Protein AF-A0A418HNY9-F1 (afdb_monomer)

Organism: Staphylococcus gallinarum (NCBI:txid1293)

Mean predicted aligned error: 8.37 Å

Radius of gyration: 15.19 Å; Cα contacts (8 Å, |Δi|>4): 134; chains: 1; bounding box: 22×21×60 Å

pLDDT: mean 84.03, std 16.18, range [44.41, 97.5]

Solvent-accessible surface area (backbone atoms only — not comparable to full-atom values): 4608 Å² total; per-residue (Å²): 100,52,51,89,76,60,52,70,71,38,42,30,38,38,24,51,78,92,49,95,61,71,45,64,31,33,29,70,42,77,45,79,43,92,88,44,102,60,48,33,29,37,28,35,46,87,95,41,82,46,77,48,40,69,74,36,50,41,45,75,64,64,101,77,79,90,78,84,80,80,77,85,81,130

Foldseek 3Di:
DFLVVDDAQWWKWKDQPPDPDIFIWGFHDWDPPVVDPWTWTFIDGPPDTDIDTRNIDMDTDDPPDPPDPPPDDD

Nearest PDB structures (foldseek):
  6if4-assembly1_A  TM=7.414E-01  e=8.453E-02  Trypanosoma brucei brucei TREU927
  7qfz-assembly4_H  TM=5.505E-01  e=1.048E+00  Escherichia fergusonii ATCC 35469
  7qfz-assembly1_A  TM=5.729E-01  e=1.565E+00  Escherichia fergusonii ATCC 35469
  7qfz-assembly4_G  TM=5.591E-01  e=1.478E+00  Escherichia fergusonii ATCC 35469
  8gk8-assembly1_D  TM=5.256E-01  e=1.245E+00  Staphylococcus aureus

Secondary structure (DSSP, 8-state):
--GGG--TT-EEEEEETT-S--EEEEEEEEE--TTSSS-EEEEEETTEEEEEETTEEEEE--S-----------

Sequence (74 aa):
MKVHELNKDDEIWFRASEHNISYPAVVVDLIDDFESDYPKAEVHVGTHKVYIDDTYQIVKLDERSESDGQRSTI

Structure (mmCIF, N/CA/C/O backbone):
data_AF-A0A418HNY9-F1
#
_entry.id   AF-A0A418HNY9-F1
#
loop_
_atom_site.group_PDB
_atom_site.id
_atom_site.type_symbol
_atom_site.label_atom_id
_atom_site.label_alt_id
_atom_site.label_comp_id
_atom_site.label_asym_id
_atom_site.label_entity_id
_atom_site.label_seq_id
_atom_site.pdbx_PDB_ins_code
_atom_site.Cartn_x
_atom_site.Cartn_y
_atom_site.Cartn_z
_atom_site.occupancy
_atom_site.B_iso_or_equiv
_atom_site.auth_seq_id
_atom_site.auth_comp_id
_atom_site.auth_asym_id
_atom_site.auth_atom_id
_atom_site.pdbx_PDB_model_num
ATOM 1 N N . MET A 1 1 ? 4.532 -6.253 5.504 1.00 89.44 1 MET A N 1
ATOM 2 C CA . MET A 1 1 ? 4.129 -7.191 4.435 1.00 89.44 1 MET A CA 1
ATOM 3 C C . MET A 1 1 ? 4.581 -6.665 3.085 1.00 89.44 1 MET A C 1
ATOM 5 O O . MET A 1 1 ? 5.025 -5.520 3.019 1.00 89.44 1 MET A O 1
ATOM 9 N N . LYS A 1 2 ? 4.500 -7.501 2.057 1.00 90.81 2 LYS A N 1
ATOM 10 C CA . LYS A 1 2 ? 4.810 -7.199 0.662 1.00 90.81 2 LYS A CA 1
ATOM 11 C C . LYS A 1 2 ? 3.533 -7.138 -0.171 1.00 90.81 2 LYS A C 1
ATOM 13 O O . LYS A 1 2 ? 2.514 -7.705 0.212 1.00 90.81 2 LYS A O 1
ATOM 18 N N . VAL A 1 3 ? 3.587 -6.446 -1.304 1.00 91.69 3 VAL A N 1
ATOM 19 C CA . VAL A 1 3 ? 2.440 -6.233 -2.193 1.00 91.69 3 VAL A CA 1
ATOM 20 C C . VAL A 1 3 ? 1.884 -7.549 -2.732 1.00 91.69 3 VAL A C 1
ATOM 22 O O . VAL A 1 3 ? 0.672 -7.716 -2.766 1.00 91.69 3 VAL A O 1
ATOM 25 N N . HIS A 1 4 ? 2.740 -8.520 -3.055 1.00 89.56 4 HIS A N 1
ATOM 26 C CA . HIS A 1 4 ? 2.311 -9.843 -3.530 1.00 89.56 4 HIS A CA 1
ATOM 27 C C . HIS A 1 4 ? 1.589 -10.693 -2.466 1.00 89.56 4 HIS A C 1
ATOM 29 O O . HIS A 1 4 ? 1.058 -11.753 -2.784 1.00 89.56 4 HIS A O 1
ATOM 35 N N . GLU A 1 5 ? 1.597 -10.270 -1.198 1.00 91.25 5 GLU A N 1
ATOM 36 C CA . GLU A 1 5 ? 0.863 -10.929 -0.108 1.00 91.25 5 GLU A CA 1
ATOM 37 C C . GLU A 1 5 ? -0.543 -10.335 0.091 1.00 91.25 5 GLU A C 1
ATOM 39 O O . GLU A 1 5 ? -1.329 -10.860 0.883 1.00 91.25 5 GLU A O 1
ATOM 44 N N . LEU A 1 6 ? -0.853 -9.221 -0.580 1.00 92.62 6 LEU A N 1
ATOM 45 C CA . LEU A 1 6 ? -2.150 -8.559 -0.498 1.00 92.62 6 LEU A CA 1
ATOM 46 C C . LEU A 1 6 ? -3.186 -9.274 -1.358 1.00 92.62 6 LEU A C 1
ATOM 48 O O . LEU A 1 6 ? -2.862 -9.925 -2.347 1.00 92.62 6 LEU A O 1
ATOM 52 N N . ASN A 1 7 ? -4.450 -9.101 -0.990 1.00 93.69 7 ASN A N 1
ATOM 53 C CA . ASN A 1 7 ? -5.592 -9.475 -1.809 1.00 93.69 7 ASN A CA 1
ATOM 54 C C . ASN A 1 7 ? -6.455 -8.250 -2.088 1.00 93.69 7 ASN A C 1
ATOM 56 O O . ASN A 1 7 ? -6.437 -7.266 -1.348 1.00 93.69 7 ASN A O 1
ATOM 60 N N . LYS A 1 8 ? -7.241 -8.330 -3.159 1.00 94.56 8 LYS A N 1
ATOM 61 C CA . LYS A 1 8 ? -8.304 -7.361 -3.406 1.00 94.56 8 LYS A CA 1
ATOM 62 C C . LYS A 1 8 ? -9.248 -7.290 -2.200 1.00 94.56 8 LYS A C 1
ATOM 64 O O . LYS A 1 8 ? -9.534 -8.313 -1.586 1.00 94.56 8 LYS A O 1
ATOM 69 N N . ASP A 1 9 ? -9.716 -6.080 -1.911 1.00 95.06 9 ASP A N 1
ATOM 70 C CA . ASP A 1 9 ? -10.573 -5.718 -0.781 1.00 95.06 9 ASP A CA 1
ATOM 71 C C . ASP A 1 9 ? -9.892 -5.802 0.602 1.00 95.06 9 ASP A C 1
ATOM 73 O O . ASP A 1 9 ? -10.544 -5.552 1.615 1.00 95.06 9 ASP A O 1
ATOM 77 N N . ASP A 1 10 ? -8.578 -6.066 0.672 1.00 95.12 10 ASP A N 1
ATOM 78 C CA . ASP A 1 10 ? -7.834 -5.970 1.930 1.00 95.12 10 ASP A CA 1
ATOM 79 C C . ASP A 1 10 ? -7.799 -4.5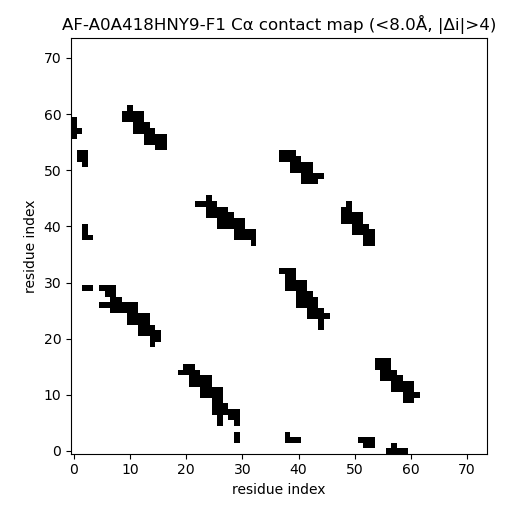21 2.436 1.00 95.12 10 ASP A C 1
ATOM 81 O O . ASP A 1 10 ? -7.396 -3.596 1.721 1.00 95.12 10 ASP A O 1
ATOM 85 N N . GLU A 1 11 ? -8.160 -4.332 3.705 1.00 96.31 11 GLU A N 1
ATOM 86 C CA . GLU A 1 11 ? -7.942 -3.079 4.419 1.00 96.31 11 GLU A CA 1
ATOM 87 C C . GLU A 1 11 ? -6.508 -3.017 4.947 1.00 96.31 11 GLU A C 1
ATOM 89 O O . GLU A 1 11 ? -6.023 -3.920 5.637 1.00 96.31 11 GLU A O 1
ATOM 94 N N . ILE A 1 12 ? -5.809 -1.931 4.633 1.00 96.06 12 ILE A N 1
ATOM 95 C CA . ILE A 1 12 ? -4.405 -1.747 4.984 1.00 96.06 12 ILE A CA 1
ATOM 96 C C . ILE A 1 12 ? -4.146 -0.356 5.556 1.00 96.06 12 ILE A C 1
ATOM 98 O O . ILE A 1 12 ? -4.856 0.611 5.284 1.00 96.06 12 ILE A O 1
ATOM 102 N N . TRP A 1 13 ? -3.048 -0.240 6.292 1.00 96.25 13 TRP A N 1
ATOM 103 C CA . TRP A 1 13 ? -2.342 1.017 6.491 1.00 96.25 13 TRP A CA 1
ATOM 104 C C . TRP A 1 13 ? -1.015 0.954 5.761 1.00 96.25 13 TRP A C 1
ATOM 106 O O . TRP A 1 13 ? -0.277 -0.028 5.880 1.00 96.25 13 TRP A O 1
ATOM 116 N N . PHE A 1 14 ? -0.681 2.025 5.049 1.00 95.38 14 PHE A N 1
ATOM 117 C CA . PHE A 1 14 ? 0.617 2.141 4.402 1.00 95.38 14 PHE A CA 1
ATOM 118 C C . PHE A 1 14 ? 1.274 3.493 4.676 1.00 95.38 14 PHE A C 1
ATOM 120 O O . PHE A 1 14 ? 0.600 4.502 4.893 1.00 95.38 14 PHE A O 1
ATOM 127 N N . ARG A 1 15 ? 2.609 3.525 4.665 1.00 95.56 15 ARG A N 1
ATOM 128 C CA . ARG A 1 15 ? 3.394 4.766 4.737 1.00 95.56 15 ARG A CA 1
ATOM 129 C C . ARG A 1 15 ? 4.640 4.687 3.874 1.00 95.56 15 ARG A C 1
ATOM 131 O O . ARG A 1 15 ? 5.264 3.630 3.774 1.00 95.56 15 ARG A O 1
ATOM 138 N N . ALA A 1 16 ? 5.024 5.815 3.283 1.00 92.56 16 ALA A N 1
ATOM 139 C CA . ALA A 1 16 ? 6.332 5.930 2.649 1.00 92.56 16 ALA A CA 1
ATOM 140 C C . ALA A 1 16 ? 7.422 5.844 3.728 1.00 92.56 16 ALA A C 1
ATOM 142 O O . ALA A 1 16 ? 7.252 6.381 4.824 1.00 92.56 16 ALA A O 1
ATOM 143 N N . SER A 1 17 ? 8.539 5.182 3.425 1.00 85.12 17 SER A N 1
ATOM 144 C CA . SER A 1 17 ? 9.613 4.939 4.402 1.00 85.12 17 SER A CA 1
ATOM 145 C C . SER A 1 17 ? 10.208 6.229 4.989 1.00 85.12 17 SER A C 1
ATOM 147 O O . SER A 1 17 ? 10.614 6.246 6.149 1.00 85.12 17 SER A O 1
ATOM 149 N N . GLU A 1 18 ? 10.195 7.323 4.224 1.00 88.69 18 GLU A N 1
ATOM 150 C CA . GLU A 1 18 ? 10.691 8.641 4.644 1.00 88.69 18 GLU A CA 1
ATOM 151 C C . GLU A 1 18 ? 9.630 9.493 5.367 1.00 88.69 18 GLU A C 1
ATOM 153 O O . GLU A 1 18 ? 9.918 10.598 5.824 1.00 88.69 18 GLU A O 1
ATOM 158 N N . HIS A 1 19 ? 8.386 9.011 5.460 1.00 89.75 19 HIS A N 1
ATOM 159 C CA . HIS A 1 19 ? 7.258 9.761 6.005 1.00 89.75 19 HIS A CA 1
ATOM 160 C C . HIS A 1 19 ? 6.816 9.205 7.369 1.00 89.75 19 HIS A C 1
ATOM 162 O O . HIS A 1 19 ? 6.809 7.997 7.623 1.00 89.75 19 HIS A O 1
ATOM 168 N N . ASN A 1 20 ? 6.368 10.113 8.240 1.00 90.69 20 ASN A N 1
ATOM 169 C CA . ASN A 1 20 ? 5.836 9.789 9.572 1.00 90.69 20 ASN A CA 1
ATOM 170 C C . ASN A 1 20 ? 4.306 9.647 9.604 1.00 90.69 20 ASN A C 1
ATOM 172 O O . ASN A 1 20 ? 3.731 9.462 10.673 1.00 90.69 20 ASN A O 1
ATOM 176 N N . ILE A 1 21 ? 3.644 9.771 8.453 1.00 92.69 21 ILE A N 1
ATOM 177 C CA . ILE A 1 21 ? 2.189 9.689 8.336 1.00 92.69 21 ILE A CA 1
ATOM 178 C C . ILE A 1 21 ? 1.843 8.395 7.610 1.00 92.69 21 ILE A C 1
ATOM 180 O O . ILE A 1 21 ? 2.366 8.134 6.525 1.00 92.69 21 ILE A O 1
ATOM 184 N N . SER A 1 22 ? 0.954 7.618 8.219 1.00 94.25 22 SER A N 1
ATOM 185 C CA . SER A 1 22 ? 0.348 6.440 7.609 1.00 94.25 22 SER A CA 1
ATOM 186 C C . SER A 1 22 ? -1.047 6.780 7.100 1.00 94.25 22 SER A C 1
ATOM 188 O O . SER A 1 22 ? -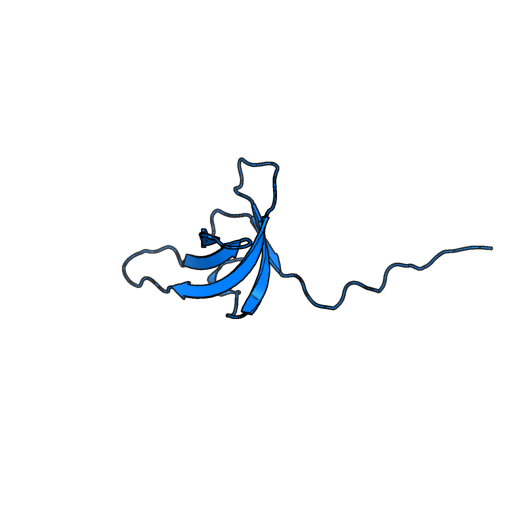1.767 7.562 7.723 1.00 94.25 22 SER A O 1
ATOM 190 N N . TYR A 1 23 ? -1.428 6.172 5.983 1.00 95.25 23 TYR A N 1
ATOM 191 C CA . TYR A 1 23 ? -2.717 6.376 5.338 1.00 95.25 23 TYR A CA 1
ATOM 192 C C . TYR A 1 23 ? -3.511 5.067 5.350 1.00 95.25 23 TYR A C 1
ATOM 194 O O . TYR A 1 23 ? -2.952 4.032 4.974 1.00 95.25 23 TYR A O 1
ATOM 202 N N . PRO A 1 24 ? -4.788 5.093 5.769 1.00 96.38 24 PRO A N 1
ATOM 203 C CA . PRO A 1 24 ? -5.672 3.950 5.609 1.00 96.38 24 PRO A CA 1
ATOM 204 C C . PRO A 1 24 ? -6.053 3.803 4.134 1.00 96.38 24 PRO A C 1
ATOM 206 O O . PRO A 1 24 ? -6.297 4.804 3.448 1.00 96.38 24 PRO A O 1
ATOM 209 N N . ALA A 1 25 ? -6.111 2.566 3.651 1.00 97.00 25 ALA A N 1
ATOM 210 C CA . ALA A 1 25 ? -6.499 2.275 2.284 1.00 97.00 25 ALA A CA 1
ATOM 211 C C . ALA A 1 25 ? -7.180 0.918 2.125 1.00 97.00 25 ALA A C 1
ATOM 213 O O . ALA A 1 25 ? -7.036 0.040 2.970 1.00 97.00 25 ALA A O 1
ATOM 214 N N . VAL A 1 26 ? -7.878 0.757 1.002 1.00 97.12 26 VAL A N 1
ATOM 215 C CA . VAL A 1 26 ? -8.451 -0.523 0.564 1.00 97.12 26 VAL A CA 1
ATOM 216 C C . VAL A 1 26 ? -7.809 -0.925 -0.755 1.00 97.12 26 VAL A C 1
ATOM 218 O O . VAL A 1 26 ? -7.726 -0.100 -1.669 1.00 97.12 26 VAL A O 1
ATOM 221 N N . VAL A 1 27 ? -7.352 -2.171 -0.863 1.00 96.00 27 VAL A N 1
ATOM 222 C CA . VAL A 1 27 ? -6.762 -2.702 -2.098 1.00 96.00 27 VAL A CA 1
ATOM 223 C C . VAL A 1 27 ? -7.846 -2.884 -3.156 1.00 96.00 27 VAL A C 1
ATOM 225 O O . VAL A 1 27 ? -8.827 -3.592 -2.946 1.00 96.00 27 VAL A O 1
ATOM 228 N N . VAL A 1 28 ? -7.668 -2.249 -4.311 1.00 96.25 28 VAL A N 1
ATOM 229 C CA . VAL A 1 28 ? -8.618 -2.303 -5.432 1.00 96.25 28 VAL A CA 1
ATOM 230 C C . VAL A 1 28 ? -8.181 -3.330 -6.466 1.00 96.25 28 VAL A C 1
ATOM 232 O O . VAL A 1 28 ? -9.024 -4.064 -6.991 1.00 96.25 28 VAL A O 1
ATOM 235 N N . ASP A 1 29 ? -6.881 -3.367 -6.758 1.00 94.12 29 ASP A N 1
ATOM 236 C CA . ASP A 1 29 ? -6.308 -4.261 -7.756 1.00 94.12 29 ASP A CA 1
ATOM 237 C C . ASP A 1 29 ? -4.833 -4.571 -7.473 1.00 94.12 29 ASP A C 1
ATOM 239 O O . ASP A 1 29 ? -4.131 -3.788 -6.823 1.00 94.12 29 ASP A O 1
ATOM 243 N N . LEU A 1 30 ? -4.372 -5.709 -7.989 1.00 91.19 30 LEU A N 1
ATOM 244 C CA . LEU A 1 30 ? -2.980 -6.147 -7.936 1.00 91.19 30 LEU A CA 1
ATOM 245 C C . LEU A 1 30 ? -2.444 -6.189 -9.361 1.00 91.19 30 LEU A C 1
ATOM 247 O O . LEU A 1 30 ? -2.946 -6.918 -10.214 1.00 91.19 30 LEU A O 1
ATOM 251 N N . ILE A 1 31 ? -1.426 -5.379 -9.615 1.00 86.62 31 ILE A N 1
ATOM 252 C CA . ILE A 1 31 ? -0.811 -5.231 -10.923 1.00 86.62 31 ILE A CA 1
ATOM 253 C C . ILE A 1 31 ? 0.511 -5.988 -10.896 1.00 86.62 31 ILE A C 1
ATOM 255 O O . ILE A 1 31 ? 1.537 -5.476 -10.435 1.00 86.62 31 ILE A O 1
ATOM 259 N N . ASP A 1 32 ? 0.465 -7.205 -11.429 1.00 71.19 32 ASP A N 1
ATOM 260 C CA . ASP A 1 32 ? 1.651 -7.954 -11.830 1.00 71.19 32 ASP A CA 1
ATOM 261 C C . ASP A 1 32 ? 2.115 -7.416 -13.184 1.00 71.19 32 ASP A C 1
ATOM 263 O O . ASP A 1 32 ? 1.716 -7.874 -14.258 1.00 71.19 32 ASP A O 1
ATOM 267 N N . ASP A 1 33 ? 2.927 -6.367 -13.132 1.00 67.75 33 ASP A N 1
ATOM 268 C CA . ASP A 1 33 ? 3.580 -5.841 -14.318 1.00 67.75 33 ASP A CA 1
ATOM 269 C C . ASP A 1 33 ? 4.749 -6.769 -14.669 1.00 67.75 33 ASP A C 1
ATOM 271 O O . ASP A 1 33 ? 5.841 -6.632 -14.136 1.00 67.75 33 ASP A O 1
ATOM 275 N N . PHE A 1 34 ? 4.526 -7.750 -15.547 1.00 56.75 34 PHE A N 1
ATOM 276 C CA . PHE A 1 34 ? 5.574 -8.683 -15.989 1.00 56.75 34 PHE A CA 1
ATOM 277 C C . PHE A 1 34 ? 6.792 -7.984 -16.631 1.00 56.75 34 PHE A C 1
ATOM 279 O O . PHE A 1 34 ? 7.827 -8.628 -16.799 1.00 56.75 34 PHE A O 1
ATOM 286 N N . GLU A 1 35 ? 6.690 -6.697 -16.994 1.00 64.69 35 GLU A N 1
ATOM 287 C CA . GLU A 1 35 ? 7.816 -5.889 -17.480 1.00 64.69 35 GLU A CA 1
ATOM 288 C C . GLU A 1 35 ? 8.479 -5.029 -16.390 1.00 64.69 35 GLU A C 1
ATOM 290 O O . GLU A 1 35 ? 9.603 -4.558 -16.577 1.00 64.69 35 GLU A O 1
ATOM 295 N N . SER A 1 36 ? 7.824 -4.825 -15.244 1.00 62.50 36 SER A N 1
ATOM 296 C CA . SER A 1 36 ? 8.385 -4.109 -14.101 1.00 62.50 36 SER A CA 1
ATOM 297 C C . SER A 1 36 ? 8.696 -5.115 -12.999 1.00 62.50 36 SER A C 1
ATOM 299 O O . SER A 1 36 ? 7.791 -5.680 -12.403 1.00 62.50 36 SER A O 1
ATOM 301 N N . ASP A 1 37 ? 9.975 -5.293 -12.660 1.00 68.88 37 ASP A N 1
ATOM 302 C CA . ASP A 1 37 ? 10.443 -6.193 -11.583 1.00 68.88 37 ASP A CA 1
ATOM 303 C C . ASP A 1 37 ? 9.846 -5.902 -10.178 1.00 68.88 37 ASP A C 1
ATOM 305 O O . ASP A 1 37 ? 10.246 -6.516 -9.187 1.00 68.88 37 ASP A O 1
ATOM 309 N N . TYR A 1 38 ? 8.907 -4.958 -10.060 1.00 73.56 38 TYR A N 1
ATOM 310 C CA . TYR A 1 38 ? 8.296 -4.514 -8.817 1.00 73.56 38 TYR A CA 1
ATOM 311 C C . TYR A 1 38 ? 6.768 -4.663 -8.882 1.00 73.56 38 TYR A C 1
ATOM 313 O O . TYR A 1 38 ? 6.120 -3.897 -9.605 1.00 73.56 38 TYR A O 1
ATOM 321 N N . PRO A 1 39 ? 6.175 -5.596 -8.110 1.00 86.25 39 PRO A N 1
ATOM 322 C CA . PRO A 1 39 ? 4.725 -5.731 -8.024 1.00 86.25 39 PRO A CA 1
ATOM 323 C C . PRO A 1 39 ? 4.105 -4.453 -7.452 1.00 86.25 39 PRO A C 1
ATOM 325 O O . PRO A 1 39 ? 4.651 -3.839 -6.527 1.00 86.25 39 PRO A O 1
ATOM 328 N N . LYS A 1 40 ? 2.951 -4.053 -7.995 1.00 92.25 40 LYS A N 1
ATOM 329 C CA . LYS A 1 40 ? 2.227 -2.843 -7.578 1.00 92.25 40 LYS A CA 1
ATOM 330 C C . LYS A 1 40 ? 0.805 -3.188 -7.161 1.00 92.25 40 LYS A C 1
ATOM 332 O O . LYS A 1 40 ? 0.165 -4.039 -7.764 1.00 92.25 40 LYS A O 1
ATOM 337 N N . ALA A 1 41 ? 0.289 -2.481 -6.165 1.00 94.19 41 ALA A N 1
ATOM 338 C CA . ALA A 1 41 ? -1.124 -2.501 -5.810 1.00 94.19 41 ALA A CA 1
ATOM 339 C C . ALA A 1 41 ? -1.748 -1.140 -6.110 1.00 94.19 41 ALA A C 1
ATOM 341 O O . ALA A 1 41 ? -1.185 -0.101 -5.757 1.00 94.19 41 ALA A O 1
ATOM 342 N N . GLU A 1 42 ? -2.926 -1.141 -6.729 1.00 95.6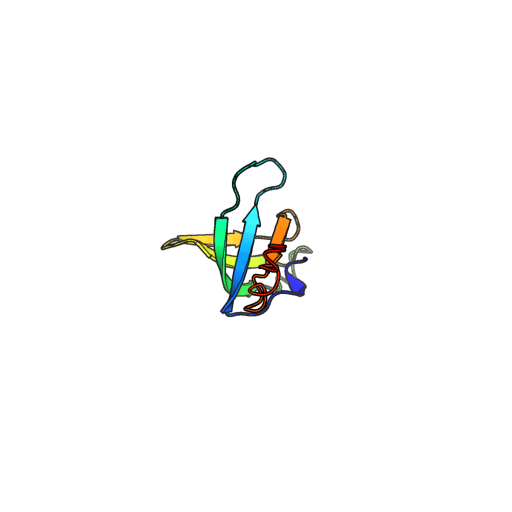9 42 GLU A N 1
ATOM 343 C CA . GLU A 1 42 ? -3.801 0.028 -6.755 1.00 95.69 42 GLU A CA 1
ATOM 344 C C . GLU A 1 42 ? -4.641 0.032 -5.477 1.00 95.69 42 GLU A C 1
ATOM 346 O O . GLU A 1 42 ? -5.309 -0.954 -5.159 1.00 95.69 42 GLU A O 1
ATOM 351 N N . VAL A 1 43 ? -4.630 1.142 -4.741 1.00 96.62 43 VAL A N 1
ATOM 352 C CA . VAL A 1 43 ? -5.361 1.277 -3.479 1.00 96.62 43 VAL A CA 1
ATOM 353 C C . VAL A 1 43 ? -6.199 2.553 -3.445 1.00 96.62 43 VAL A C 1
ATOM 355 O O . VAL A 1 43 ? -5.863 3.572 -4.056 1.00 96.62 43 VAL A O 1
ATOM 358 N N . HIS A 1 44 ? -7.303 2.505 -2.704 1.00 97.50 44 HIS A N 1
ATOM 359 C CA . HIS A 1 44 ? -8.170 3.648 -2.440 1.00 97.50 44 HIS A CA 1
ATOM 360 C C . HIS A 1 44 ? -7.843 4.305 -1.105 1.00 97.50 44 HIS A C 1
ATOM 362 O O . HIS A 1 44 ? -7.992 3.681 -0.061 1.00 97.50 44 HIS A O 1
ATOM 368 N N . VAL A 1 45 ? -7.497 5.593 -1.136 1.00 95.19 45 VAL A N 1
ATOM 369 C CA . VAL A 1 45 ? -7.348 6.455 0.045 1.00 95.19 45 VAL A CA 1
ATOM 370 C C . VAL A 1 45 ? -8.448 7.512 0.012 1.00 95.19 45 VAL A C 1
ATOM 372 O O . VAL A 1 45 ? -8.367 8.509 -0.715 1.00 95.19 45 VAL A O 1
ATOM 375 N N . GLY A 1 46 ? -9.519 7.288 0.774 1.00 91.00 46 GLY A N 1
ATOM 376 C CA . GLY A 1 46 ? -10.726 8.111 0.685 1.00 91.00 46 GLY A CA 1
ATOM 377 C C . GLY A 1 46 ? -11.312 8.067 -0.731 1.00 91.00 46 GLY A C 1
ATOM 378 O O . GLY A 1 46 ? -11.750 7.017 -1.186 1.00 91.00 46 GLY A O 1
ATOM 379 N N . THR A 1 47 ? -11.309 9.199 -1.441 1.00 92.25 47 THR A N 1
ATOM 380 C CA . THR A 1 47 ? -11.794 9.306 -2.833 1.00 92.25 47 THR A CA 1
ATOM 381 C C . THR A 1 47 ? -10.688 9.211 -3.891 1.00 92.25 47 THR A C 1
ATOM 383 O O . THR A 1 47 ? -10.965 9.428 -5.070 1.00 92.25 47 THR A O 1
ATOM 386 N N . HIS A 1 48 ? -9.436 8.961 -3.498 1.00 95.38 48 HIS A N 1
ATOM 387 C CA . HIS A 1 48 ? -8.287 8.953 -4.408 1.00 95.38 48 HIS A CA 1
ATOM 388 C C . HIS A 1 48 ? -7.792 7.532 -4.674 1.00 95.38 48 HIS A C 1
ATOM 390 O O . HIS A 1 48 ? -7.715 6.718 -3.757 1.00 95.38 48 HIS A O 1
ATOM 396 N N . LYS A 1 49 ? -7.399 7.274 -5.925 1.00 95.19 49 LYS A N 1
ATOM 397 C CA . LYS A 1 49 ? -6.670 6.074 -6.353 1.00 95.19 49 LYS A CA 1
ATOM 398 C C . LYS A 1 49 ? -5.177 6.368 -6.354 1.00 95.19 49 LYS A C 1
ATOM 400 O O . LYS A 1 49 ? -4.756 7.363 -6.946 1.00 95.19 49 LYS A O 1
ATOM 405 N N . VAL A 1 50 ? -4.393 5.522 -5.701 1.00 94.56 50 VAL A N 1
ATOM 406 C CA . VAL A 1 50 ? -2.930 5.630 -5.645 1.00 94.56 50 VAL A CA 1
ATOM 407 C C . VAL A 1 50 ? -2.295 4.260 -5.845 1.00 94.56 50 VAL A C 1
ATOM 409 O O . VAL A 1 50 ? -2.900 3.244 -5.518 1.00 94.56 50 VAL A O 1
ATOM 412 N N . TYR A 1 51 ? -1.077 4.238 -6.380 1.00 94.12 51 TYR A N 1
ATOM 413 C CA . TYR A 1 51 ? -0.298 3.013 -6.536 1.00 94.12 51 TYR A CA 1
ATOM 414 C C . TYR A 1 51 ? 0.750 2.918 -5.434 1.00 94.12 51 TYR A C 1
ATOM 416 O O . TYR A 1 51 ? 1.426 3.907 -5.143 1.00 94.12 51 TYR A O 1
ATOM 424 N N . ILE A 1 52 ? 0.882 1.734 -4.847 1.00 93.56 52 ILE A N 1
ATOM 425 C CA . ILE A 1 52 ? 1.918 1.413 -3.864 1.00 93.56 52 ILE A CA 1
ATOM 426 C C . ILE A 1 52 ? 2.703 0.184 -4.314 1.00 93.56 52 ILE A C 1
ATOM 428 O O . ILE A 1 52 ? 2.176 -0.683 -5.009 1.00 93.56 52 ILE A O 1
ATOM 432 N N . ASP A 1 53 ? 3.961 0.117 -3.904 1.00 93.12 53 ASP A N 1
ATOM 433 C CA . ASP A 1 53 ? 4.874 -0.995 -4.155 1.00 93.12 53 ASP A CA 1
ATOM 434 C C . ASP A 1 53 ? 5.569 -1.425 -2.848 1.00 93.12 53 ASP A C 1
ATOM 436 O O . ASP A 1 53 ? 5.284 -0.920 -1.755 1.00 93.12 53 ASP A O 1
ATOM 440 N N . ASP A 1 54 ? 6.519 -2.349 -2.961 1.00 92.00 54 ASP A N 1
ATOM 441 C CA . ASP A 1 54 ? 7.268 -2.903 -1.831 1.00 92.00 54 ASP A CA 1
ATOM 442 C C . ASP A 1 54 ? 8.223 -1.920 -1.123 1.00 92.00 54 ASP A C 1
ATOM 444 O O . ASP A 1 54 ? 8.872 -2.310 -0.142 1.00 92.00 54 ASP A O 1
ATOM 448 N N . THR A 1 55 ? 8.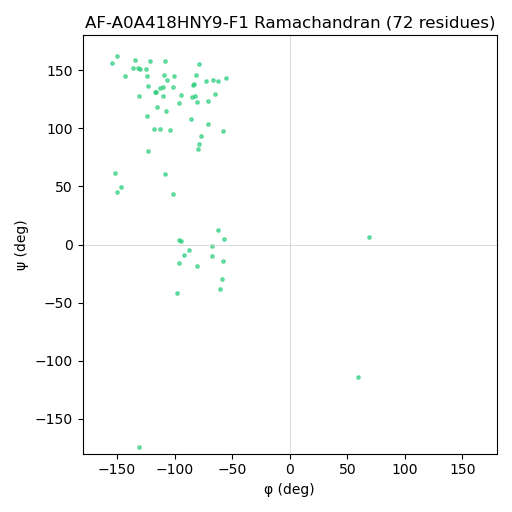333 -0.669 -1.590 1.00 92.38 55 THR A N 1
ATOM 449 C CA . THR A 1 55 ? 9.096 0.397 -0.911 1.00 92.38 55 THR A CA 1
ATOM 450 C C . THR A 1 55 ? 8.316 1.035 0.243 1.00 92.38 55 THR A C 1
ATOM 452 O O . THR A 1 55 ? 8.908 1.652 1.143 1.00 92.38 55 THR A O 1
ATOM 455 N N . TYR A 1 56 ? 6.993 0.863 0.250 1.00 93.62 56 TYR A N 1
ATOM 456 C CA . TYR A 1 56 ? 6.122 1.313 1.324 1.00 93.62 56 TYR A CA 1
ATOM 457 C C . TYR A 1 56 ? 6.142 0.317 2.482 1.00 93.62 56 TYR A C 1
ATOM 459 O O . TYR A 1 56 ? 6.226 -0.899 2.309 1.00 93.62 56 TYR A O 1
ATOM 467 N N . GLN A 1 57 ? 6.021 0.835 3.701 1.00 94.94 57 GLN A N 1
ATOM 468 C CA . GLN A 1 57 ? 5.698 -0.012 4.839 1.00 94.94 57 GLN A CA 1
ATOM 469 C C . GLN A 1 57 ? 4.198 -0.257 4.849 1.00 94.94 57 GLN A C 1
ATOM 471 O O . GLN A 1 57 ? 3.433 0.703 4.908 1.00 94.94 57 GLN A O 1
ATOM 476 N N . ILE A 1 58 ? 3.805 -1.528 4.811 1.00 94.81 58 ILE A N 1
ATOM 477 C CA . ILE A 1 58 ? 2.409 -1.950 4.697 1.00 94.81 58 ILE A CA 1
ATOM 478 C C . ILE A 1 58 ? 2.054 -2.855 5.882 1.00 94.81 58 ILE A C 1
ATOM 480 O O . ILE A 1 58 ? 2.832 -3.749 6.254 1.00 94.81 58 ILE A O 1
ATOM 484 N N . VAL A 1 59 ? 0.877 -2.613 6.457 1.00 94.44 59 VAL A N 1
ATOM 485 C CA . VAL A 1 59 ? 0.248 -3.406 7.517 1.00 94.44 59 VAL A CA 1
ATOM 486 C C . VAL A 1 59 ? -1.194 -3.689 7.111 1.00 94.44 59 VAL A C 1
ATOM 488 O O . VAL A 1 59 ? -1.930 -2.756 6.805 1.00 94.44 59 VAL A O 1
ATOM 491 N N . LYS A 1 60 ? -1.602 -4.956 7.132 1.00 93.44 60 LYS A N 1
ATOM 492 C CA . LYS A 1 60 ? -2.992 -5.364 6.925 1.00 93.44 60 LYS A CA 1
ATOM 493 C C . LYS A 1 60 ? -3.754 -5.276 8.235 1.00 93.44 60 LYS A C 1
ATOM 495 O O . LYS A 1 60 ? -3.230 -5.648 9.285 1.00 93.44 60 LYS A O 1
ATOM 500 N N . LEU A 1 61 ? -4.969 -4.752 8.164 1.00 89.31 61 LEU A N 1
ATOM 501 C CA . LEU A 1 61 ? -5.904 -4.772 9.272 1.00 89.31 61 LEU A CA 1
ATOM 502 C C . LEU A 1 61 ? -6.647 -6.101 9.220 1.00 89.31 61 LEU A C 1
ATOM 504 O O . LEU A 1 61 ? -7.476 -6.325 8.345 1.00 89.31 61 LEU A O 1
ATOM 508 N N . ASP A 1 62 ? -6.335 -6.993 10.150 1.00 80.38 62 ASP A N 1
ATOM 509 C CA . ASP A 1 62 ? -7.187 -8.150 10.386 1.00 80.38 62 ASP A CA 1
ATOM 510 C C . ASP A 1 62 ? -8.327 -7.725 11.319 1.00 80.38 62 ASP A C 1
ATOM 512 O O . ASP A 1 62 ? -8.092 -7.063 12.333 1.00 80.38 62 ASP A O 1
ATOM 516 N N . GLU A 1 63 ? -9.557 -8.173 11.05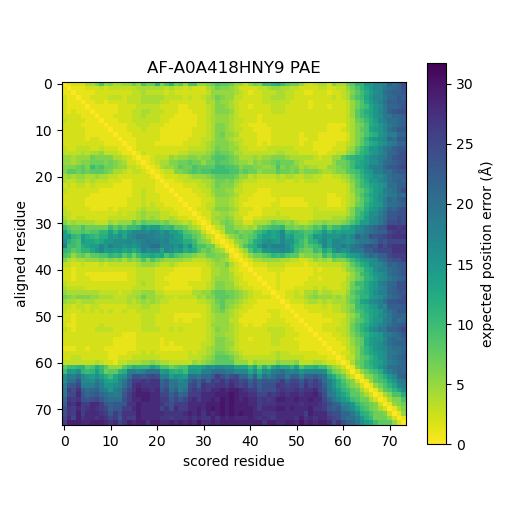1 1.00 61.09 63 GLU A N 1
ATOM 517 C CA . GLU A 1 63 ? -10.745 -7.945 11.901 1.00 61.09 63 GLU A CA 1
ATOM 518 C C . GLU A 1 63 ? -10.634 -8.567 13.319 1.00 61.09 63 GLU A C 1
ATOM 520 O O . GLU A 1 63 ? -11.609 -8.662 14.063 1.00 61.09 63 GLU A O 1
ATOM 525 N N . ARG A 1 64 ? -9.444 -9.012 13.740 1.00 55.56 64 ARG A N 1
ATOM 526 C CA . ARG A 1 64 ? -9.167 -9.563 15.068 1.00 55.56 64 ARG A CA 1
ATOM 527 C C . ARG A 1 64 ? -8.054 -8.798 15.763 1.00 55.56 64 ARG A C 1
ATOM 529 O O . ARG A 1 64 ? -6.920 -9.257 15.853 1.00 55.56 64 ARG A O 1
ATOM 536 N N . SER A 1 65 ? -8.406 -7.659 16.341 1.00 52.22 65 SER A N 1
ATOM 537 C CA . SER A 1 65 ? -7.653 -7.063 17.451 1.00 52.2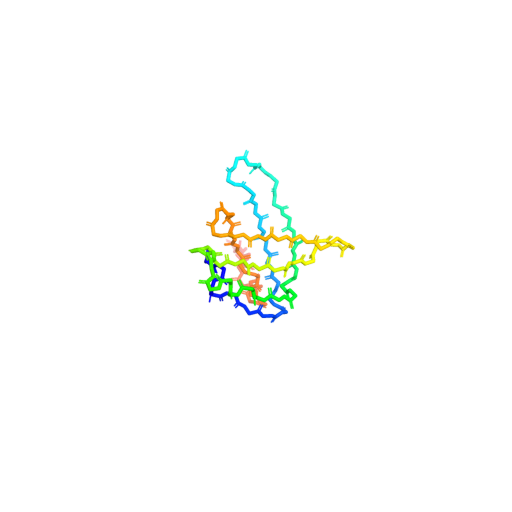2 65 SER A CA 1
ATOM 538 C C . SER A 1 65 ? -8.591 -6.327 18.414 1.00 52.22 65 SER A C 1
ATOM 540 O O . SER A 1 65 ? -8.340 -5.199 18.811 1.00 52.22 65 SER A O 1
ATOM 542 N N . GLU A 1 66 ? -9.672 -6.995 18.828 1.00 52.31 66 GLU A N 1
ATOM 543 C CA . GLU A 1 66 ? -10.387 -6.689 20.077 1.00 52.31 66 GLU A CA 1
ATOM 544 C C . GLU A 1 66 ? -10.127 -7.797 21.110 1.00 52.31 66 GLU A C 1
ATOM 546 O O . GLU A 1 66 ? -11.042 -8.482 21.549 1.00 52.31 66 GLU A O 1
ATOM 551 N N . SER A 1 67 ? -8.866 -8.013 21.490 1.00 54.34 67 SER A N 1
ATOM 552 C CA . SER A 1 67 ? -8.520 -8.889 22.619 1.00 54.34 67 SER A CA 1
ATOM 553 C C . SER A 1 67 ? -7.212 -8.444 23.271 1.00 54.34 67 SER A C 1
ATOM 555 O O . SER A 1 67 ? -6.257 -9.200 23.278 1.00 54.34 67 SER A O 1
ATOM 557 N N . ASP A 1 68 ? -7.149 -7.224 23.807 1.00 50.97 68 ASP A N 1
ATOM 558 C CA . ASP A 1 68 ? -6.172 -6.897 24.866 1.00 50.97 68 ASP A CA 1
ATOM 559 C C . ASP A 1 68 ? -6.700 -5.800 25.805 1.00 50.97 68 ASP A C 1
ATOM 561 O O . ASP A 1 68 ? -6.042 -4.834 26.184 1.00 50.97 68 ASP A O 1
ATOM 565 N N . GLY A 1 69 ? -7.961 -5.971 26.203 1.00 50.56 69 GLY A N 1
ATOM 566 C CA . GLY A 1 69 ? -8.619 -5.194 27.246 1.00 50.56 69 GLY A CA 1
ATOM 567 C C . GLY A 1 69 ? -8.699 -5.946 28.572 1.00 50.56 69 GLY A C 1
ATOM 568 O O . GLY A 1 69 ? -9.755 -5.933 29.201 1.00 50.56 69 GLY A O 1
ATOM 569 N N . GLN A 1 70 ? -7.635 -6.621 29.021 1.00 48.47 70 GLN A N 1
ATOM 570 C CA . GLN A 1 70 ? -7.614 -7.179 30.376 1.00 48.47 70 GLN A CA 1
ATOM 571 C C . GLN A 1 70 ? -7.279 -6.060 31.376 1.00 48.47 70 GLN A C 1
ATOM 573 O O . GLN A 1 70 ? -6.143 -5.860 31.798 1.00 48.47 70 GLN A O 1
ATOM 578 N N . ARG A 1 71 ? -8.313 -5.293 31.750 1.00 51.59 71 ARG A N 1
ATOM 579 C CA . 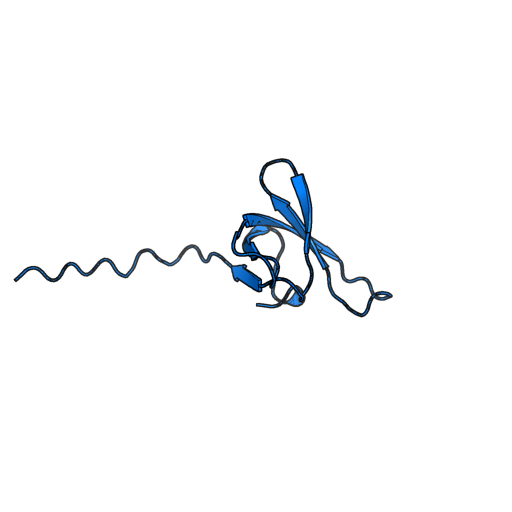ARG A 1 71 ? -8.324 -4.487 32.977 1.00 51.59 71 ARG A CA 1
ATOM 580 C C . ARG A 1 71 ? -8.098 -5.428 34.165 1.00 51.59 71 ARG A C 1
ATOM 582 O O . ARG A 1 71 ? -9.043 -6.035 34.662 1.00 51.59 71 ARG A O 1
ATOM 589 N N . SER A 1 72 ? -6.863 -5.520 34.646 1.00 44.41 72 SER A N 1
ATOM 590 C CA . SER A 1 72 ? -6.605 -5.990 36.006 1.00 44.41 72 SER A CA 1
ATOM 591 C C . SER A 1 72 ? -7.074 -4.913 36.978 1.00 44.41 72 SER A C 1
ATOM 593 O O . SER A 1 72 ? -6.445 -3.871 37.138 1.00 44.41 72 SER A O 1
ATOM 595 N N . THR A 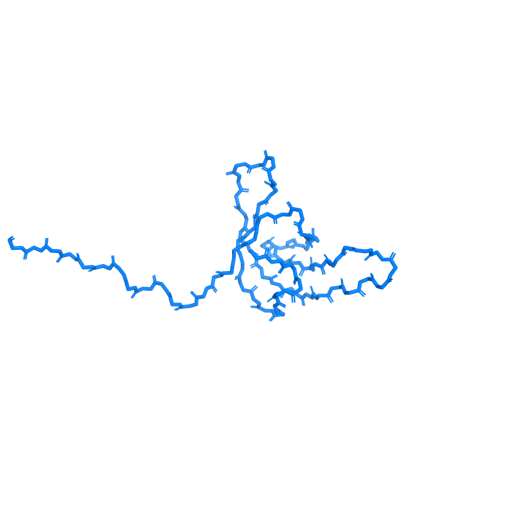1 73 ? -8.227 -5.145 37.592 1.00 51.41 73 THR A N 1
ATOM 596 C CA . THR A 1 73 ? -8.637 -4.489 38.833 1.00 51.41 73 THR A CA 1
ATOM 597 C C . THR A 1 73 ? -8.794 -5.579 39.872 1.00 51.41 73 THR A C 1
ATOM 599 O O . THR A 1 73 ? -9.823 -6.246 39.868 1.00 51.41 73 THR A O 1
ATOM 602 N N . ILE A 1 74 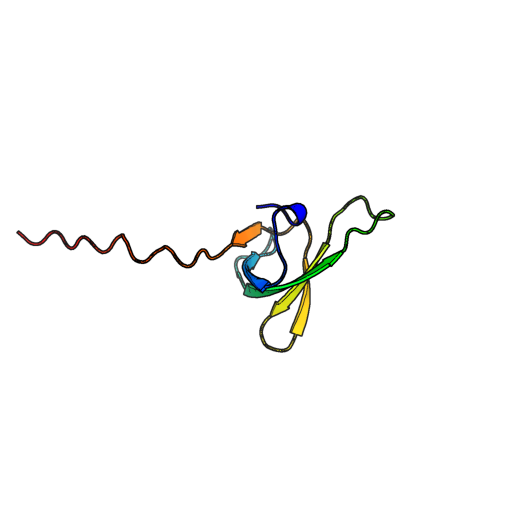? -7.782 -5.751 40.724 1.00 60.91 74 ILE A N 1
ATOM 603 C CA . ILE A 1 74 ? -7.935 -6.091 42.145 1.00 60.91 74 ILE A CA 1
ATOM 604 C C . ILE A 1 74 ? -6.719 -5.554 42.895 1.00 60.91 74 ILE A C 1
ATOM 606 O O . ILE A 1 74 ? -5.595 -5.782 42.394 1.00 60.91 74 ILE A O 1
#